Protein AF-A0A3D3WD97-F1 (afdb_monomer_lite)

Secondary structure (DSSP, 8-state):
------SS---PPP-SHHHHHHHHHHHHHHHHHHHHTT-TTHHHHHHHHHHHHHHHHHHHHHH-

pLDDT: mean 93.63, std 10.35, range [46.53, 98.75]

Foldseek 3Di:
DDPDDPDPDDDDDDDCLVVQLVVLCVQLVQLVVCVVVVHPCSVVSNVSSVVSNVVSVVVVVVVD

Radius of gyration: 17.56 Å; chains: 1; bounding box: 36×15×50 Å

Sequence (64 aa):
MSGEQKHPYHLVEPSPWPALGSMAALTMAIGGVLFMHEHAYGGYLMMLGLALVLATMFYWWRDV

Structure (mmCIF, N/CA/C/O backbone):
data_AF-A0A3D3WD97-F1
#
_entry.id   AF-A0A3D3WD97-F1
#
loop_
_atom_site.group_PDB
_atom_site.id
_atom_site.type_symbol
_atom_site.label_atom_id
_atom_site.label_alt_id
_atom_site.label_comp_id
_atom_site.label_asym_id
_atom_site.label_entity_id
_atom_site.label_seq_id
_atom_site.pdbx_PDB_ins_code
_atom_site.Cartn_x
_atom_site.Cartn_y
_atom_site.Cartn_z
_atom_site.occupancy
_atom_site.B_iso_or_equiv
_atom_site.auth_seq_id
_atom_site.auth_comp_id
_atom_site.auth_asym_id
_atom_site.auth_atom_id
_atom_site.pdbx_PDB_model_num
ATOM 1 N N . MET A 1 1 ? -14.623 -9.366 30.288 1.00 46.53 1 MET A N 1
ATOM 2 C CA . MET A 1 1 ? -15.721 -8.476 29.860 1.00 46.53 1 MET A CA 1
ATOM 3 C C . MET A 1 1 ? -15.314 -7.070 30.257 1.00 46.53 1 MET A C 1
ATOM 5 O O . MET A 1 1 ? -15.130 -6.834 31.444 1.00 46.53 1 MET A O 1
ATOM 9 N N . SER A 1 2 ? -15.009 -6.210 29.280 1.00 52.03 2 SER A N 1
ATOM 10 C CA . SER A 1 2 ? -14.657 -4.803 29.527 1.00 52.03 2 SER A CA 1
ATOM 11 C C . SER A 1 2 ? -15.770 -4.146 30.355 1.00 52.03 2 SER A C 1
ATOM 13 O O . SER A 1 2 ? -16.947 -4.377 30.085 1.00 52.03 2 SER A O 1
ATOM 15 N N . GLY A 1 3 ? -15.383 -3.424 31.411 1.00 64.62 3 GLY A N 1
ATOM 16 C CA . GLY A 1 3 ? -16.306 -2.712 32.293 1.00 64.62 3 GLY A CA 1
ATOM 17 C C . GLY A 1 3 ? -17.153 -1.696 31.529 1.00 64.62 3 GLY A C 1
ATOM 18 O O . GLY A 1 3 ? -16.755 -1.216 30.472 1.00 64.62 3 GLY A O 1
ATOM 19 N N . GLU A 1 4 ? -18.328 -1.408 32.079 1.00 72.25 4 GLU A N 1
ATOM 20 C CA . GLU A 1 4 ? -19.383 -0.562 31.514 1.00 72.25 4 GLU A CA 1
ATOM 21 C C . GLU A 1 4 ? -18.845 0.642 30.717 1.00 72.25 4 GLU A C 1
ATOM 23 O O . GLU A 1 4 ? -18.197 1.542 31.259 1.00 72.25 4 GLU A O 1
ATOM 28 N N . GLN A 1 5 ? -19.091 0.631 29.403 1.00 71.50 5 GLN A N 1
ATOM 29 C CA . GLN A 1 5 ? -18.677 1.690 28.486 1.00 71.50 5 GLN A CA 1
ATOM 30 C C . GLN A 1 5 ? -19.475 2.964 28.791 1.00 71.50 5 GLN A C 1
ATOM 32 O O . GLN A 1 5 ? -20.698 2.983 28.684 1.00 71.50 5 GLN A O 1
ATOM 37 N N . LYS A 1 6 ? -18.784 4.042 29.181 1.00 87.12 6 LYS A N 1
ATOM 38 C CA . LYS A 1 6 ? -19.407 5.310 29.620 1.00 87.12 6 LYS A CA 1
ATOM 39 C C . LYS A 1 6 ? -19.728 6.279 28.475 1.00 87.12 6 LYS A C 1
ATOM 41 O O . LYS A 1 6 ? -20.177 7.393 28.733 1.00 87.12 6 LYS A O 1
ATOM 46 N N 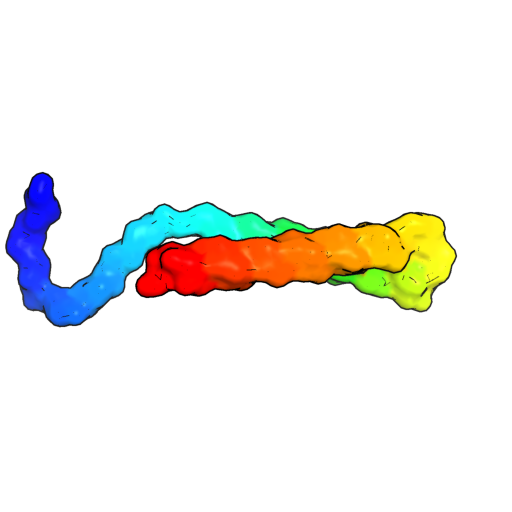. HIS A 1 7 ? -19.454 5.902 27.227 1.00 87.00 7 HIS A N 1
ATOM 47 C CA . HIS A 1 7 ? -19.613 6.763 26.056 1.00 87.00 7 HIS A CA 1
ATOM 48 C C . HIS A 1 7 ? -20.106 5.981 24.828 1.00 87.00 7 HIS A C 1
ATOM 50 O O . HIS A 1 7 ? -19.826 4.787 24.719 1.00 87.00 7 HIS A O 1
ATOM 56 N N . PRO A 1 8 ? -20.756 6.644 23.853 1.00 89.88 8 PRO A N 1
ATOM 57 C CA . PRO A 1 8 ? -21.250 5.996 22.636 1.00 89.88 8 PRO A CA 1
ATOM 58 C C . PRO A 1 8 ? -20.182 5.796 21.540 1.00 89.88 8 PRO A C 1
ATOM 60 O O . PRO A 1 8 ? -20.518 5.360 20.444 1.00 89.88 8 PRO A O 1
ATOM 63 N N . TYR A 1 9 ? -18.909 6.135 21.784 1.00 91.50 9 TYR A N 1
ATOM 64 C CA . TYR A 1 9 ? -17.837 5.979 20.791 1.00 91.50 9 TYR A CA 1
ATOM 65 C C . TYR A 1 9 ? -17.316 4.540 20.690 1.00 91.50 9 TYR A C 1
ATOM 67 O O . TYR A 1 9 ? -17.146 3.860 21.702 1.00 91.50 9 TYR A O 1
ATOM 75 N N . HIS A 1 10 ? -17.003 4.109 19.464 1.00 87.44 10 HIS A N 1
ATOM 76 C CA . HIS A 1 10 ? -16.375 2.819 19.181 1.00 87.44 10 HIS A CA 1
ATOM 77 C C . HIS A 1 10 ? -14.856 2.910 19.375 1.00 87.44 10 HIS A C 1
ATOM 79 O O . HIS A 1 10 ? -14.177 3.669 18.682 1.00 87.44 10 HIS A O 1
ATOM 85 N N . LEU A 1 11 ? -14.322 2.134 20.319 1.00 89.88 11 LEU A N 1
ATOM 86 C CA . LEU A 1 11 ? -12.883 1.964 20.502 1.00 89.88 11 LEU A CA 1
ATOM 87 C C . LEU A 1 11 ? -12.431 0.771 19.663 1.00 89.88 11 LEU A C 1
ATOM 89 O O . LEU A 1 11 ? -12.697 -0.372 20.021 1.00 89.88 11 LEU A O 1
ATOM 93 N N . VAL A 1 12 ? -11.783 1.059 18.537 1.00 87.62 12 VAL A N 1
ATOM 94 C CA . VAL A 1 12 ? -11.323 0.032 17.598 1.00 87.62 12 VAL A CA 1
ATOM 95 C C . VAL A 1 12 ? -10.146 -0.730 18.204 1.00 87.62 12 VAL A C 1
ATOM 97 O O . VAL A 1 12 ? -9.229 -0.132 18.772 1.00 87.62 12 VAL A O 1
ATOM 100 N N . GLU A 1 13 ? -10.163 -2.052 18.069 1.00 91.81 13 GLU A N 1
ATOM 101 C CA . GLU A 1 13 ? -9.045 -2.900 18.471 1.00 91.81 13 GLU A CA 1
ATOM 102 C C . GLU A 1 13 ? -7.829 -2.695 17.543 1.00 91.81 13 GLU A C 1
ATOM 104 O O . GLU A 1 13 ? -7.982 -2.312 16.377 1.00 91.81 13 GLU A O 1
ATOM 109 N N . PRO A 1 14 ? -6.595 -2.930 18.024 1.00 93.38 14 PRO A N 1
ATOM 110 C CA . PRO A 1 14 ? -5.409 -2.838 17.179 1.00 93.38 14 PRO A CA 1
ATOM 111 C C . PRO A 1 14 ? -5.512 -3.762 15.957 1.00 93.38 14 PRO A C 1
ATOM 113 O O . PRO A 1 14 ? -5.777 -4.953 16.101 1.00 93.38 14 PRO A O 1
ATOM 116 N N . SER A 1 15 ? -5.248 -3.231 14.760 1.00 94.12 15 SER A N 1
ATOM 117 C CA . SER A 1 15 ? -5.271 -4.001 13.509 1.00 94.12 15 SER A CA 1
ATOM 118 C C . SER A 1 15 ? -3.915 -3.966 12.791 1.00 94.12 15 SER A C 1
ATOM 120 O O . SER A 1 15 ? -3.191 -2.970 12.883 1.00 94.12 15 SER A O 1
ATOM 122 N N . PRO A 1 16 ? -3.544 -5.033 12.059 1.00 95.25 16 PRO A N 1
ATOM 123 C CA . PRO A 1 16 ? -2.287 -5.087 11.309 1.00 95.25 16 PRO A CA 1
ATOM 124 C C . PRO A 1 16 ? -2.346 -4.321 9.976 1.00 95.25 16 PRO A C 1
ATOM 126 O O . PRO A 1 16 ? -1.307 -4.049 9.370 1.00 95.25 16 PRO A O 1
ATOM 129 N N . TRP A 1 17 ? -3.546 -3.972 9.504 1.00 97.38 17 TRP A N 1
ATOM 130 C CA . TRP A 1 17 ? -3.774 -3.413 8.171 1.00 97.38 17 TRP A CA 1
ATOM 131 C C . TRP A 1 17 ? -3.039 -2.100 7.872 1.00 97.38 17 TRP A C 1
ATOM 133 O O . TRP A 1 17 ? -2.507 -1.990 6.767 1.00 97.38 17 TRP A O 1
ATOM 143 N N . PRO A 1 18 ? -2.900 -1.139 8.810 1.00 97.25 18 PRO A N 1
ATOM 144 C CA . PRO A 1 18 ? -2.106 0.065 8.567 1.00 97.25 18 PRO A CA 1
ATOM 145 C C . PRO A 1 18 ? -0.641 -0.244 8.227 1.00 97.25 18 PRO A C 1
ATOM 147 O O . PRO A 1 18 ? -0.079 0.331 7.293 1.00 97.25 18 PRO A O 1
ATOM 150 N N . ALA A 1 19 ? -0.028 -1.188 8.949 1.00 97.81 19 ALA A N 1
ATOM 151 C CA . ALA A 1 19 ? 1.357 -1.585 8.719 1.00 97.81 19 ALA A CA 1
ATOM 152 C C . ALA A 1 19 ? 1.511 -2.279 7.357 1.00 97.81 19 ALA A C 1
ATOM 154 O O . ALA A 1 19 ? 2.340 -1.862 6.545 1.00 97.81 19 ALA A O 1
ATOM 155 N N . LEU A 1 20 ? 0.663 -3.273 7.069 1.00 97.88 20 LEU A N 1
ATOM 156 C CA . LEU A 1 20 ? 0.679 -3.993 5.790 1.00 97.88 20 LEU A CA 1
ATOM 157 C C . LEU A 1 20 ? 0.423 -3.058 4.599 1.00 97.88 20 LEU A C 1
ATOM 159 O O . LEU A 1 20 ? 1.126 -3.143 3.592 1.00 97.88 20 LEU A O 1
ATOM 163 N N . GLY A 1 21 ? -0.506 -2.111 4.741 1.00 98.19 21 GLY A N 1
ATOM 164 C CA . GLY A 1 21 ? -0.810 -1.120 3.710 1.00 98.19 21 GLY A CA 1
ATOM 165 C C . GLY A 1 21 ? 0.364 -0.190 3.422 1.00 98.19 21 GLY A C 1
ATOM 166 O O . GLY A 1 21 ? 0.664 0.070 2.258 1.00 98.19 21 GLY A O 1
ATOM 167 N N . SER A 1 22 ? 1.082 0.259 4.457 1.00 98.44 22 SER A N 1
ATOM 168 C CA . SER A 1 22 ? 2.285 1.082 4.269 1.00 98.44 22 SER A CA 1
ATOM 169 C C . SER A 1 22 ? 3.406 0.338 3.533 1.00 98.44 22 SER A C 1
ATOM 171 O O . SER A 1 22 ? 4.018 0.899 2.623 1.00 98.44 22 SER A O 1
ATOM 173 N N . MET A 1 23 ? 3.633 -0.942 3.853 1.00 98.56 23 MET A N 1
ATOM 174 C CA . MET A 1 23 ? 4.620 -1.771 3.155 1.00 98.56 23 MET A CA 1
ATOM 175 C C . MET A 1 23 ? 4.215 -2.007 1.697 1.00 98.56 23 MET A C 1
ATOM 177 O O . MET A 1 23 ? 5.046 -1.866 0.803 1.00 98.56 23 MET A O 1
ATOM 181 N N . ALA A 1 24 ? 2.935 -2.292 1.446 1.00 98.50 24 ALA A N 1
ATOM 182 C CA . ALA A 1 24 ? 2.397 -2.460 0.100 1.00 98.50 24 ALA A CA 1
ATOM 183 C C . ALA A 1 24 ? 2.562 -1.188 -0.752 1.00 98.50 24 ALA A C 1
ATOM 185 O O . ALA A 1 24 ? 3.031 -1.257 -1.891 1.00 98.50 24 ALA A O 1
ATOM 186 N N . ALA A 1 25 ? 2.243 -0.021 -0.183 1.00 98.62 25 ALA A N 1
ATOM 187 C CA . ALA A 1 25 ? 2.413 1.270 -0.841 1.00 98.62 25 ALA A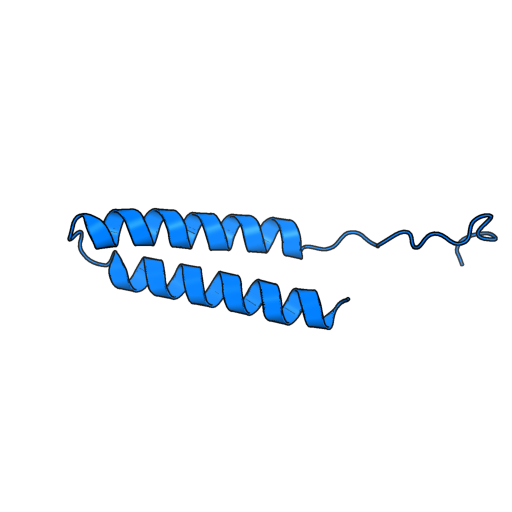 CA 1
ATOM 188 C C . ALA A 1 25 ? 3.889 1.573 -1.143 1.00 98.62 25 ALA A C 1
ATOM 190 O O . ALA A 1 25 ? 4.202 2.040 -2.238 1.00 98.62 25 ALA A O 1
ATOM 191 N N . LEU A 1 26 ? 4.805 1.256 -0.221 1.00 98.62 26 LEU A N 1
ATOM 192 C CA . LEU A 1 26 ? 6.244 1.395 -0.449 1.00 98.62 26 LEU A CA 1
ATOM 193 C C . LEU A 1 26 ? 6.723 0.495 -1.597 1.00 98.62 26 LEU A C 1
ATOM 195 O O . LEU A 1 26 ? 7.432 0.967 -2.487 1.00 98.62 26 LEU A O 1
ATOM 199 N N . THR A 1 27 ? 6.313 -0.777 -1.618 1.00 98.50 27 THR A N 1
ATOM 200 C CA . THR A 1 27 ? 6.631 -1.700 -2.719 1.00 98.50 27 THR A CA 1
ATOM 201 C C . THR A 1 27 ? 6.116 -1.166 -4.054 1.00 98.50 27 THR A C 1
ATOM 203 O O . THR A 1 27 ? 6.854 -1.177 -5.040 1.00 98.50 27 THR A O 1
ATOM 206 N N . MET A 1 28 ? 4.887 -0.642 -4.084 1.00 98.62 28 MET A N 1
ATOM 207 C CA . MET A 1 28 ? 4.304 -0.044 -5.286 1.00 98.62 28 MET A CA 1
ATOM 208 C C . MET A 1 28 ? 5.084 1.194 -5.744 1.00 98.62 28 MET A C 1
ATOM 210 O O . MET A 1 28 ? 5.349 1.330 -6.935 1.00 98.62 28 MET A O 1
ATOM 214 N N . ALA A 1 29 ? 5.489 2.069 -4.819 1.00 98.56 29 ALA A N 1
ATOM 215 C CA . ALA A 1 29 ? 6.251 3.277 -5.131 1.00 9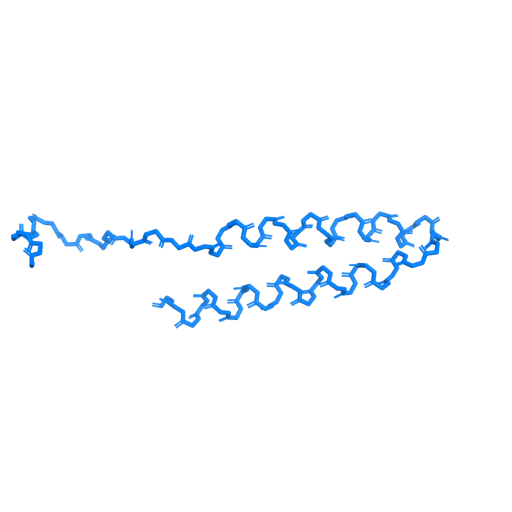8.56 29 ALA A CA 1
ATOM 216 C C . ALA A 1 29 ? 7.638 2.949 -5.707 1.00 98.56 29 ALA A C 1
ATOM 218 O O . ALA A 1 29 ? 8.009 3.490 -6.749 1.00 98.56 29 ALA A O 1
ATOM 219 N N . ILE A 1 30 ? 8.375 2.021 -5.083 1.00 98.44 30 ILE A N 1
ATOM 220 C CA . ILE A 1 30 ? 9.676 1.554 -5.591 1.00 98.44 30 ILE A CA 1
ATOM 221 C C . ILE A 1 30 ? 9.500 0.925 -6.976 1.00 98.44 30 ILE A C 1
ATOM 223 O O . ILE A 1 30 ? 10.214 1.283 -7.912 1.00 98.44 30 ILE A O 1
ATOM 227 N N . GLY A 1 31 ? 8.523 0.026 -7.129 1.00 98.44 31 GLY A N 1
ATOM 228 C CA . GLY A 1 31 ? 8.214 -0.595 -8.414 1.00 98.44 31 GLY A CA 1
ATOM 229 C C . GLY A 1 31 ? 7.855 0.425 -9.494 1.00 98.44 31 GLY A C 1
ATOM 230 O O . GLY A 1 31 ? 8.353 0.326 -10.611 1.00 98.44 31 GLY A O 1
ATOM 231 N N . GLY A 1 32 ? 7.059 1.441 -9.154 1.00 98.50 32 GLY A N 1
ATOM 232 C CA . GLY A 1 32 ? 6.672 2.520 -10.061 1.00 98.50 32 GLY A CA 1
ATOM 233 C C . GLY A 1 32 ? 7.866 3.345 -10.539 1.00 98.50 32 GLY A C 1
ATOM 234 O O . GLY A 1 32 ? 8.009 3.563 -11.740 1.00 98.50 32 GLY A O 1
ATOM 235 N N . VAL A 1 33 ? 8.771 3.735 -9.634 1.00 98.56 33 VAL A N 1
ATOM 236 C CA . VAL A 1 33 ? 10.006 4.445 -10.012 1.00 98.56 33 VAL A CA 1
ATOM 237 C C . VAL A 1 33 ? 10.869 3.584 -10.934 1.00 98.56 33 VAL A C 1
ATOM 239 O O . VAL A 1 33 ? 11.319 4.075 -11.969 1.00 98.56 33 VAL A O 1
ATOM 242 N N . LEU A 1 34 ? 11.064 2.303 -10.600 1.00 98.50 34 LEU A N 1
ATOM 243 C CA . LEU A 1 34 ? 11.847 1.380 -11.426 1.00 98.50 34 LEU A CA 1
ATOM 244 C C . LEU A 1 34 ? 11.218 1.160 -12.806 1.00 98.50 34 LEU A C 1
ATOM 246 O O . LEU A 1 34 ? 11.933 1.106 -13.804 1.00 98.50 34 LEU A O 1
ATOM 250 N N . PHE A 1 35 ? 9.889 1.067 -12.869 1.00 98.31 35 PHE A N 1
ATOM 251 C CA . PHE A 1 35 ? 9.143 0.939 -14.117 1.00 98.31 35 PHE A CA 1
ATOM 252 C C . PHE A 1 35 ? 9.300 2.179 -15.009 1.00 98.31 35 PHE A C 1
ATOM 254 O O . PHE A 1 35 ? 9.566 2.036 -16.198 1.00 98.31 35 PHE A O 1
ATOM 261 N N . MET A 1 36 ? 9.206 3.386 -14.439 1.00 98.44 36 MET A N 1
ATOM 262 C CA . MET A 1 36 ? 9.330 4.651 -15.183 1.00 98.44 36 MET A CA 1
ATOM 263 C C . MET A 1 36 ? 10.741 4.921 -15.729 1.00 98.44 36 MET A C 1
ATOM 265 O O . MET A 1 36 ? 10.882 5.717 -16.651 1.00 98.44 36 MET A O 1
ATOM 269 N N . HIS A 1 37 ? 11.770 4.270 -15.180 1.00 97.56 37 HIS A N 1
ATOM 270 C CA . HIS A 1 37 ? 13.168 4.402 -15.615 1.00 97.56 37 HIS A CA 1
ATOM 271 C C . HIS A 1 37 ? 13.674 3.165 -16.381 1.00 97.56 37 HIS A C 1
ATOM 273 O O . HIS A 1 37 ? 14.880 2.963 -16.492 1.00 97.56 37 HIS A O 1
ATOM 279 N N . GLU A 1 38 ? 12.762 2.322 -16.882 1.00 95.50 38 GLU A N 1
ATOM 280 C CA . GLU A 1 38 ? 13.064 1.120 -17.680 1.00 95.50 38 GLU A CA 1
ATOM 281 C C . GLU A 1 38 ? 14.028 0.124 -17.006 1.00 95.50 38 GLU A C 1
ATOM 283 O O . GLU A 1 38 ? 14.730 -0.652 -17.659 1.00 95.50 38 GLU A O 1
ATOM 288 N N . HIS A 1 39 ? 14.047 0.090 -15.672 1.00 96.69 39 HIS A N 1
ATOM 289 C CA . HIS A 1 39 ? 14.817 -0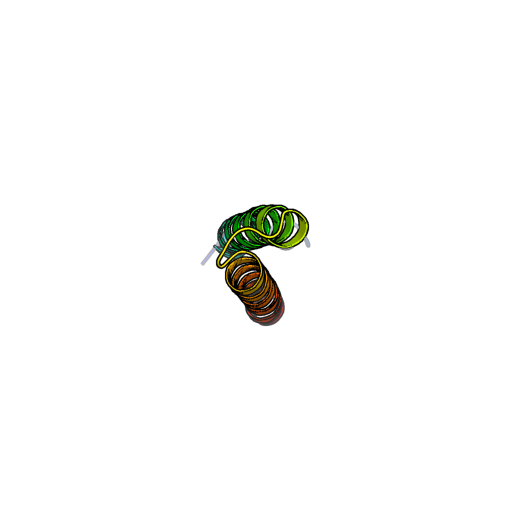.911 -14.951 1.00 96.69 39 HIS A CA 1
ATOM 290 C C . HIS A 1 39 ? 14.162 -2.290 -15.077 1.00 96.69 39 HIS A C 1
ATOM 292 O O . HIS A 1 39 ? 12.939 -2.450 -14.973 1.00 96.69 39 HIS A O 1
ATOM 298 N N . ALA A 1 40 ? 15.000 -3.317 -15.249 1.00 94.19 40 ALA A N 1
ATOM 299 C CA . ALA A 1 40 ? 14.550 -4.701 -15.274 1.00 94.19 40 ALA A CA 1
ATOM 300 C C . ALA A 1 40 ? 13.700 -5.012 -14.031 1.00 94.19 40 ALA A C 1
ATOM 302 O O . ALA A 1 40 ? 14.028 -4.619 -12.913 1.00 94.19 40 ALA A O 1
ATOM 303 N N . TYR A 1 41 ? 12.598 -5.726 -14.241 1.00 95.50 41 TYR A N 1
ATOM 304 C CA . TYR A 1 41 ? 11.633 -6.116 -13.210 1.00 95.50 41 TYR A CA 1
ATOM 305 C C . TYR A 1 41 ? 10.812 -4.997 -12.544 1.00 95.50 41 TYR A C 1
ATOM 307 O O . TYR A 1 41 ? 9.919 -5.317 -11.756 1.00 95.50 41 TYR A O 1
ATOM 315 N N . GLY A 1 42 ? 11.008 -3.719 -12.896 1.00 97.06 42 GLY A N 1
ATOM 316 C CA . GLY A 1 42 ? 10.257 -2.603 -12.303 1.00 97.06 42 GLY A CA 1
ATOM 317 C C . GLY A 1 42 ? 8.738 -2.741 -12.454 1.00 97.06 42 GLY A C 1
ATOM 318 O O . GLY A 1 42 ? 8.001 -2.634 -11.475 1.00 97.06 42 GLY A O 1
ATOM 319 N N . GLY A 1 43 ? 8.268 -3.095 -13.656 1.00 97.56 43 GLY A N 1
ATOM 320 C CA . GLY A 1 43 ? 6.840 -3.317 -13.918 1.00 97.56 43 GLY A CA 1
ATOM 321 C C . GLY A 1 43 ? 6.235 -4.455 -13.086 1.00 97.56 43 GLY A C 1
ATOM 322 O O . GLY A 1 43 ? 5.147 -4.303 -12.536 1.00 97.56 43 GLY A O 1
ATOM 323 N N . TYR A 1 44 ? 6.954 -5.570 -12.917 1.00 98.06 44 TYR A N 1
ATOM 324 C CA . TYR A 1 44 ? 6.494 -6.679 -12.072 1.00 98.06 44 TYR A CA 1
ATOM 325 C C . TYR A 1 44 ? 6.400 -6.265 -10.600 1.00 98.06 44 TYR A C 1
ATOM 327 O O . TYR A 1 44 ? 5.418 -6.592 -9.934 1.00 98.06 44 TYR A O 1
ATOM 335 N N . LEU A 1 45 ? 7.381 -5.505 -10.101 1.00 98.19 45 LEU A N 1
ATOM 336 C CA . LEU A 1 45 ? 7.374 -5.008 -8.725 1.00 98.19 45 LEU A CA 1
ATOM 337 C C . LEU A 1 45 ? 6.236 -4.002 -8.484 1.00 98.19 45 LEU A C 1
ATOM 339 O O . LEU A 1 45 ? 5.580 -4.058 -7.445 1.00 98.19 45 LEU A O 1
ATOM 343 N N . MET A 1 46 ? 5.955 -3.131 -9.459 1.00 98.38 46 MET A N 1
ATOM 344 C CA . MET A 1 46 ? 4.817 -2.207 -9.414 1.00 98.38 46 MET A CA 1
ATOM 345 C C . MET A 1 46 ? 3.489 -2.967 -9.321 1.00 98.38 46 MET A C 1
ATOM 347 O O . MET A 1 46 ? 2.666 -2.662 -8.458 1.00 98.38 46 MET A O 1
ATOM 351 N N . MET A 1 47 ? 3.296 -3.984 -10.169 1.00 98.50 47 MET A N 1
ATOM 352 C CA . MET A 1 47 ? 2.080 -4.805 -10.176 1.00 98.50 47 MET A CA 1
ATOM 353 C C . MET A 1 47 ? 1.920 -5.617 -8.887 1.00 98.50 47 MET A C 1
ATOM 355 O O . MET A 1 47 ? 0.804 -5.740 -8.382 1.00 98.50 47 MET A O 1
ATOM 359 N N . LEU A 1 48 ? 3.020 -6.121 -8.318 1.00 98.62 48 LEU A N 1
ATOM 360 C CA . LEU A 1 48 ? 3.011 -6.767 -7.006 1.00 98.62 48 LEU A CA 1
ATOM 361 C C . LEU A 1 48 ? 2.571 -5.788 -5.911 1.00 98.62 48 LEU A C 1
ATOM 363 O O . LEU A 1 48 ? 1.680 -6.110 -5.128 1.00 98.62 48 LEU A O 1
ATOM 367 N N . GLY A 1 49 ? 3.154 -4.588 -5.873 1.00 98.56 49 GLY A N 1
ATOM 368 C CA . GLY A 1 49 ? 2.767 -3.548 -4.921 1.00 98.56 49 GLY A CA 1
ATOM 369 C C . GLY A 1 49 ? 1.287 -3.173 -5.037 1.00 98.56 49 GLY A C 1
ATOM 370 O O . GLY A 1 49 ? 0.586 -3.130 -4.029 1.00 98.56 49 GLY A O 1
ATOM 371 N N . LEU A 1 50 ? 0.784 -2.997 -6.263 1.00 98.75 50 LEU A N 1
ATOM 372 C CA . LEU A 1 50 ? -0.634 -2.732 -6.517 1.00 98.75 50 LEU A CA 1
ATOM 373 C C . LEU A 1 50 ? -1.531 -3.873 -6.011 1.00 98.75 50 LEU A C 1
ATOM 375 O O . LEU A 1 50 ? -2.527 -3.617 -5.335 1.00 98.75 50 LEU A O 1
ATOM 379 N N . ALA A 1 51 ? -1.169 -5.129 -6.287 1.00 98.75 51 ALA A N 1
ATOM 380 C CA . ALA A 1 51 ? -1.914 -6.289 -5.801 1.00 98.75 51 ALA A CA 1
ATOM 381 C C . ALA A 1 51 ? -1.948 -6.349 -4.263 1.00 98.75 51 ALA A C 1
ATOM 383 O O . ALA A 1 51 ? -2.996 -6.637 -3.687 1.00 98.75 51 ALA A O 1
ATOM 384 N N . LEU A 1 52 ? -0.837 -6.026 -3.592 1.00 98.62 52 LEU A N 1
ATOM 385 C CA . LEU A 1 52 ? -0.762 -5.970 -2.128 1.00 98.62 52 LEU A CA 1
ATOM 386 C C . LEU A 1 52 ? -1.611 -4.835 -1.538 1.00 98.62 52 LEU A C 1
ATOM 388 O O . LEU A 1 52 ? -2.252 -5.031 -0.503 1.00 98.62 52 LEU A O 1
ATOM 392 N N . VAL A 1 53 ? -1.657 -3.666 -2.188 1.00 98.75 53 VAL A N 1
ATOM 393 C CA . VAL A 1 53 ? -2.531 -2.555 -1.773 1.00 98.75 53 VAL A CA 1
ATOM 394 C C . VAL A 1 53 ? -3.994 -2.978 -1.880 1.00 98.75 53 VAL A C 1
ATOM 396 O O . VAL A 1 53 ? -4.732 -2.853 -0.905 1.00 98.75 53 VAL A O 1
ATOM 399 N N . LEU A 1 54 ? -4.398 -3.548 -3.019 1.00 98.75 54 LEU A N 1
ATOM 400 C CA . LEU A 1 54 ? -5.767 -4.028 -3.230 1.00 98.75 54 LEU A CA 1
ATOM 401 C C . LEU A 1 54 ? -6.147 -5.135 -2.240 1.00 98.75 54 LEU A C 1
ATOM 403 O O . LEU A 1 54 ? -7.24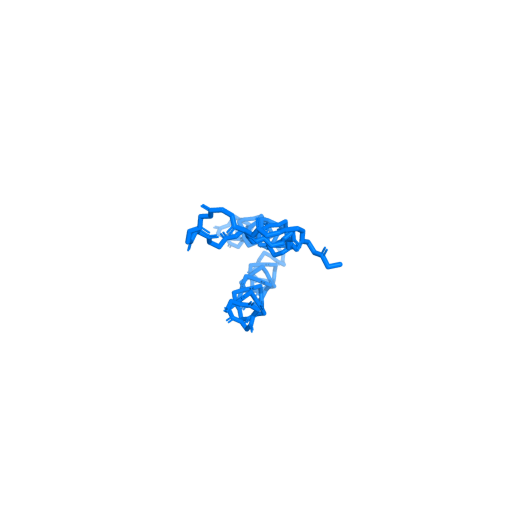5 -5.105 -1.686 1.00 98.75 54 LEU A O 1
ATOM 407 N N . ALA A 1 55 ? -5.237 -6.074 -1.969 1.00 98.44 55 ALA A N 1
ATOM 408 C CA . ALA A 1 55 ? -5.445 -7.104 -0.958 1.00 98.44 55 ALA A CA 1
ATOM 409 C C . ALA A 1 55 ? -5.625 -6.489 0.437 1.00 98.44 55 ALA A C 1
ATOM 411 O O . ALA A 1 55 ? -6.561 -6.851 1.146 1.00 98.44 55 ALA A O 1
ATOM 412 N N . THR A 1 56 ? -4.780 -5.524 0.815 1.00 98.38 56 THR A N 1
ATOM 413 C CA . THR A 1 56 ? -4.900 -4.830 2.105 1.00 98.38 56 THR A CA 1
ATOM 414 C C . THR A 1 56 ? -6.237 -4.104 2.213 1.00 98.38 56 THR A C 1
ATOM 416 O O . THR A 1 56 ? -6.914 -4.251 3.223 1.00 98.38 56 THR A O 1
ATOM 419 N N . MET A 1 57 ? -6.655 -3.373 1.175 1.00 98.31 57 MET A N 1
ATOM 420 C CA . MET A 1 57 ? -7.953 -2.686 1.152 1.00 98.31 57 MET A CA 1
ATOM 421 C C . MET A 1 57 ? -9.112 -3.675 1.300 1.00 98.31 57 MET A C 1
ATOM 423 O O . MET A 1 57 ? -9.997 -3.455 2.121 1.00 98.31 57 MET A O 1
ATOM 427 N N . PHE A 1 58 ? -9.083 -4.786 0.559 1.00 98.31 58 PHE A N 1
ATOM 428 C CA . PHE A 1 58 ? -10.120 -5.813 0.626 1.00 98.31 58 PHE A CA 1
ATOM 429 C C . PHE A 1 58 ? -10.235 -6.434 2.023 1.00 98.31 58 PHE A C 1
ATOM 431 O O . PHE A 1 58 ? -11.329 -6.491 2.583 1.00 98.31 58 PHE A O 1
ATOM 438 N N . TYR A 1 59 ? -9.120 -6.883 2.607 1.00 97.44 59 TYR A N 1
ATOM 439 C CA . TYR A 1 59 ? -9.151 -7.522 3.922 1.00 97.44 59 TYR A CA 1
ATOM 440 C C . TYR A 1 59 ? -9.433 -6.537 5.055 1.00 97.44 59 TYR A C 1
ATOM 442 O O . TYR A 1 59 ? -10.113 -6.913 6.005 1.00 97.44 59 TYR A O 1
ATOM 450 N N . TRP A 1 60 ? -8.978 -5.288 4.936 1.00 97.94 60 TRP A N 1
ATOM 451 C CA . TRP A 1 60 ? -9.298 -4.245 5.903 1.00 97.94 60 TRP A CA 1
ATOM 452 C C . TRP A 1 60 ? -10.791 -3.922 5.868 1.00 97.94 60 TRP A C 1
ATOM 454 O O . TRP A 1 60 ? -11.441 -3.957 6.905 1.00 97.94 60 TRP A O 1
ATOM 464 N N . TRP A 1 61 ? -11.376 -3.689 4.693 1.00 97.44 61 TRP A N 1
ATOM 465 C CA . TRP A 1 61 ? -12.812 -3.412 4.592 1.00 97.44 61 TRP A CA 1
ATOM 466 C C . TRP A 1 61 ? -13.703 -4.595 4.960 1.00 97.44 61 TRP A C 1
ATOM 468 O O . TRP A 1 61 ? -14.847 -4.377 5.328 1.00 97.44 61 TRP A O 1
ATOM 478 N N . ARG A 1 62 ? -13.202 -5.831 4.889 1.00 96.38 62 ARG A N 1
ATOM 479 C CA . ARG A 1 62 ? -13.901 -7.000 5.444 1.00 96.38 62 ARG A CA 1
ATOM 480 C C . ARG A 1 62 ? -13.973 -6.962 6.979 1.00 96.38 62 ARG A C 1
ATOM 482 O O . ARG A 1 62 ? -14.891 -7.549 7.541 1.00 96.38 62 ARG A O 1
ATOM 489 N N . ASP A 1 63 ? -12.982 -6.361 7.638 1.00 92.00 63 ASP A N 1
ATOM 490 C CA . ASP A 1 63 ? -12.879 -6.298 9.105 1.00 92.00 63 ASP A CA 1
ATOM 491 C C . ASP A 1 63 ? -13.584 -5.084 9.727 1.00 92.00 63 ASP A C 1
ATOM 493 O O . ASP A 1 63 ? -13.786 -5.066 10.941 1.00 92.00 63 ASP A O 1
ATOM 497 N N . VAL A 1 64 ? -13.926 -4.077 8.917 1.00 91.62 64 VAL A N 1
ATOM 498 C CA . VAL A 1 64 ? -14.737 -2.913 9.318 1.00 91.62 64 VAL A CA 1
ATOM 499 C C . VAL A 1 64 ? -16.216 -3.266 9.246 1.00 91.62 64 VAL A C 1
ATOM 501 O O . VAL A 1 64 ? -16.931 -2.920 10.213 1.00 91.62 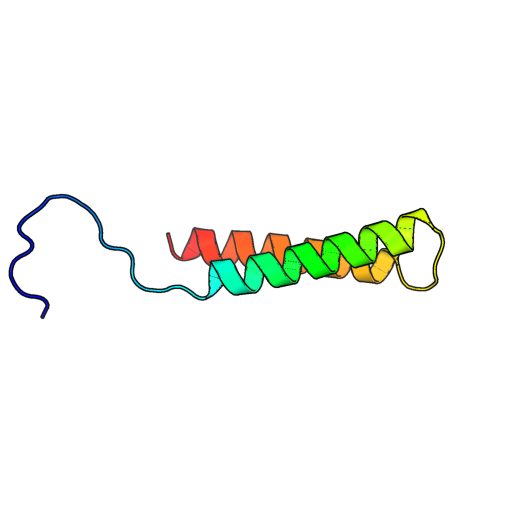64 VAL A O 1
#